Protein AF-A0A2N5EH69-F1 (afdb_monomer)

Nearest PDB structures (foldseek):
  5boz-assembly5_K  TM=3.656E-01  e=4.698E+00  Vicugna pacos

Solvent-accessible surface area (backbone atoms only — not comparable to full-atom values): 7191 Å² total; per-residue (Å²): 139,86,85,77,81,76,80,89,73,79,87,78,54,70,71,58,29,45,52,51,7,53,50,31,35,73,73,72,34,54,71,59,9,49,64,43,46,49,84,67,69,69,96,54,74,70,47,38,78,47,73,54,67,58,98,88,41,47,34,36,35,45,21,22,75,76,90,82,57,95,88,65,74,66,48,73,48,61,46,81,57,97,83,33,30,45,35,50,31,42,32,34,68,91,80,70,44,75,31,43,31,67,69,69,90,54,60,100,60,75,63,68,75,78,78,116

Radius of gyration: 19.19 Å; Cα contacts (8 Å, |Δi|>4): 141; chains: 1; bounding box: 51×28×39 Å

Foldseek 3Di:
DDDDDPDPDDDDDLVRLQVQLVVCVVVVNNVVSCVSNDPPPPPDDQWDWDWDDDPNFTEIETWGDDPDDPPQDKDFDFDDDDRGTYTAWIARVVVRDIIGHPPPVADPCNCVPVPD

Sequence (116 aa):
MDFYRTNPLPNAGDAQRLAGGAAATAAGSPALGALLASEDKPLVSTADYIQGQIKGMPFRGWVGMTDLKAGDEVEMVAEWQTDHYEVYAIAYPAERIISVCPRCEMGRYAYGWLRV

pLDDT: mean 77.45, std 18.4, range [24.89, 97.06]

Structure (mmCIF, N/CA/C/O backbone):
data_AF-A0A2N5EH69-F1
#
_entry.id   AF-A0A2N5EH69-F1
#
loop_
_atom_site.group_PDB
_atom_site.id
_atom_site.type_symbol
_atom_site.label_atom_id
_atom_site.label_alt_id
_atom_site.label_comp_id
_atom_site.label_asym_id
_atom_site.label_entity_id
_atom_site.label_seq_id
_atom_site.pdbx_PDB_ins_code
_atom_site.Cartn_x
_atom_site.Cartn_y
_atom_site.Cartn_z
_atom_site.occupancy
_atom_site.B_iso_or_equiv
_atom_site.auth_seq_id
_atom_site.auth_comp_id
_atom_site.auth_asym_id
_atom_site.auth_atom_id
_atom_site.pdbx_PDB_model_num
ATOM 1 N N . MET A 1 1 ? -8.286 17.254 -4.671 1.00 24.89 1 MET A N 1
ATOM 2 C CA . MET A 1 1 ? -6.846 17.347 -4.993 1.00 24.89 1 MET A CA 1
ATOM 3 C C . MET A 1 1 ? -6.333 15.926 -5.064 1.00 24.89 1 MET A C 1
ATOM 5 O O . MET A 1 1 ? -6.038 15.347 -4.027 1.00 24.89 1 MET A O 1
ATOM 9 N N . ASP A 1 2 ? -6.313 15.360 -6.264 1.00 27.36 2 ASP A N 1
ATOM 10 C CA . ASP A 1 2 ? -5.902 13.978 -6.490 1.00 27.36 2 ASP A CA 1
ATOM 11 C C . ASP A 1 2 ? -4.429 13.969 -6.893 1.00 27.36 2 ASP A C 1
ATOM 13 O O . ASP A 1 2 ? -4.059 14.499 -7.940 1.00 27.36 2 ASP A O 1
ATOM 17 N N . PHE A 1 3 ? -3.576 13.411 -6.037 1.00 29.95 3 PHE A N 1
ATOM 18 C CA . PHE A 1 3 ? -2.165 13.198 -6.341 1.00 29.95 3 PHE A CA 1
ATOM 19 C C . PHE A 1 3 ? -1.922 11.704 -6.527 1.00 29.95 3 PHE A C 1
ATOM 21 O O . PHE A 1 3 ? -1.390 11.040 -5.646 1.00 29.95 3 PHE A O 1
ATOM 28 N N . TYR A 1 4 ? -2.302 11.186 -7.693 1.00 40.28 4 TYR A N 1
ATOM 29 C CA . TYR A 1 4 ? -1.763 9.926 -8.194 1.00 40.28 4 TYR A CA 1
ATOM 30 C C . TYR A 1 4 ? -0.698 10.278 -9.220 1.00 40.28 4 TYR A C 1
ATOM 32 O O . TYR A 1 4 ? -0.990 10.760 -10.315 1.00 40.28 4 TYR A O 1
ATOM 40 N N . ARG A 1 5 ? 0.567 10.129 -8.834 1.00 35.47 5 ARG A N 1
ATOM 41 C CA . ARG A 1 5 ? 1.684 10.346 -9.748 1.00 35.47 5 ARG A CA 1
ATOM 42 C C . ARG A 1 5 ? 1.854 9.083 -10.589 1.00 35.47 5 ARG A C 1
ATOM 44 O O . ARG A 1 5 ? 2.610 8.201 -10.214 1.00 35.47 5 ARG A O 1
ATOM 51 N N . THR A 1 6 ? 1.183 9.008 -11.735 1.00 42.66 6 THR A N 1
ATOM 52 C CA . THR A 1 6 ? 1.550 8.042 -12.782 1.00 42.66 6 THR A CA 1
ATOM 53 C C . THR A 1 6 ?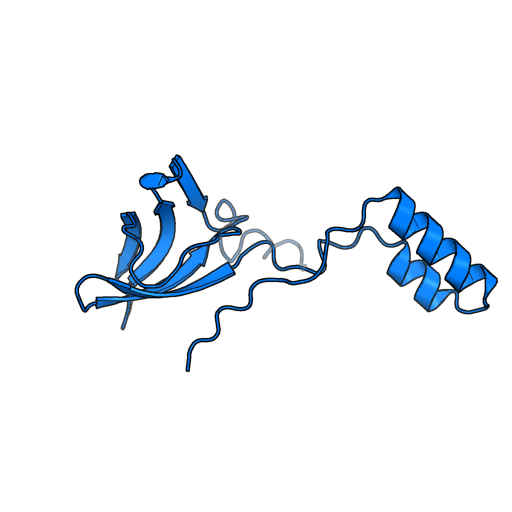 2.954 8.393 -13.267 1.00 42.66 6 THR A C 1
ATOM 55 O O . THR A 1 6 ? 3.173 9.519 -13.722 1.00 42.66 6 THR A O 1
ATOM 58 N N . ASN A 1 7 ? 3.919 7.486 -13.119 1.00 42.78 7 ASN A N 1
ATOM 59 C CA . ASN A 1 7 ? 5.305 7.739 -13.506 1.00 42.78 7 ASN A CA 1
ATOM 60 C C . ASN A 1 7 ? 5.430 7.831 -15.046 1.00 42.78 7 ASN A C 1
ATOM 62 O O . ASN A 1 7 ? 5.180 6.837 -15.723 1.00 42.78 7 ASN A O 1
ATOM 66 N N . PRO A 1 8 ? 5.828 8.981 -15.624 1.00 40.47 8 PRO A N 1
ATOM 67 C CA . PRO A 1 8 ? 5.898 9.164 -17.075 1.00 40.47 8 PRO A CA 1
ATOM 68 C C . PRO A 1 8 ? 7.252 8.759 -17.687 1.00 40.47 8 PRO A C 1
ATOM 70 O O . PRO A 1 8 ? 7.466 8.982 -18.878 1.00 40.47 8 PRO A O 1
ATOM 73 N N . LEU A 1 9 ? 8.196 8.224 -16.901 1.00 38.62 9 LEU A N 1
ATOM 74 C CA . LEU A 1 9 ? 9.547 7.922 -17.382 1.00 38.62 9 LEU A CA 1
ATOM 75 C C . LEU A 1 9 ? 9.720 6.426 -17.695 1.00 38.62 9 LEU A C 1
ATOM 77 O O . LEU A 1 9 ? 9.509 5.598 -16.807 1.00 38.62 9 LEU A O 1
ATOM 81 N N . PRO A 1 10 ? 10.139 6.063 -18.924 1.00 40.72 10 PRO A N 1
ATOM 82 C CA . PRO A 1 10 ? 10.407 4.678 -19.282 1.00 40.72 10 PRO A CA 1
ATOM 83 C C . PRO A 1 10 ? 11.637 4.150 -18.532 1.00 40.72 10 PRO A C 1
ATOM 85 O O . PRO A 1 10 ? 12.630 4.860 -18.362 1.00 40.72 10 PRO A O 1
ATOM 88 N N . ASN A 1 11 ? 11.589 2.882 -18.119 1.00 52.97 11 ASN A N 1
ATOM 89 C CA . ASN A 1 11 ? 12.760 2.168 -17.611 1.00 52.97 11 ASN A CA 1
ATOM 90 C C . ASN A 1 11 ? 13.827 2.106 -18.718 1.00 52.97 11 ASN A C 1
ATOM 92 O O . ASN A 1 11 ? 13.659 1.399 -19.710 1.00 52.97 11 ASN A O 1
ATOM 96 N N . ALA A 1 12 ? 14.919 2.855 -18.568 1.00 60.75 12 ALA A N 1
ATOM 97 C CA . ALA A 1 12 ? 16.068 2.752 -19.461 1.00 60.75 12 ALA A CA 1
ATOM 98 C C . ALA A 1 12 ? 16.829 1.450 -19.165 1.00 60.75 12 ALA A C 1
ATOM 100 O O . ALA A 1 12 ? 17.287 1.253 -18.037 1.00 60.75 12 ALA A O 1
ATOM 101 N N . GLY A 1 13 ? 16.958 0.581 -20.172 1.00 65.44 13 GLY A N 1
ATOM 102 C CA . GLY A 1 13 ? 17.720 -0.666 -20.066 1.00 65.44 13 GLY A CA 1
ATOM 103 C C . GLY A 1 13 ? 19.228 -0.434 -19.915 1.00 65.44 13 GLY A C 1
ATOM 104 O O . GLY A 1 13 ? 19.747 0.624 -20.281 1.00 65.44 13 GLY A O 1
ATOM 105 N N . ASP A 1 14 ? 19.938 -1.440 -19.407 1.00 67.81 14 ASP A N 1
ATOM 106 C CA . ASP A 1 14 ? 21.343 -1.355 -18.969 1.00 67.81 14 ASP A CA 1
ATOM 107 C C . ASP A 1 14 ? 22.296 -0.809 -20.044 1.00 67.81 14 ASP A C 1
ATOM 109 O O . ASP A 1 14 ? 23.132 0.055 -19.772 1.00 67.81 14 ASP A O 1
ATOM 113 N N . ALA A 1 15 ? 22.115 -1.227 -21.301 1.00 75.31 15 ALA A N 1
ATOM 114 C CA . ALA A 1 15 ? 22.920 -0.757 -22.431 1.00 75.31 15 ALA A CA 1
ATOM 115 C C . ALA A 1 15 ? 22.799 0.760 -22.664 1.00 75.31 15 ALA A C 1
ATOM 117 O O . ALA A 1 15 ? 23.771 1.426 -23.020 1.00 75.31 15 ALA A O 1
ATOM 118 N N . GLN A 1 16 ? 21.614 1.323 -22.429 1.00 76.38 16 GLN A N 1
ATOM 119 C CA . GLN A 1 16 ? 21.345 2.746 -22.619 1.00 76.38 16 GLN A CA 1
ATOM 120 C C . GLN A 1 16 ? 21.984 3.592 -21.509 1.00 76.38 16 GLN A C 1
ATOM 122 O O . GLN A 1 16 ? 22.441 4.706 -21.763 1.00 76.38 16 GLN A O 1
ATOM 127 N N . ARG A 1 17 ? 22.067 3.041 -20.292 1.00 72.56 17 ARG A N 1
ATOM 128 C CA . ARG A 1 17 ? 22.709 3.664 -19.123 1.00 72.56 17 ARG A CA 1
ATOM 129 C C . ARG A 1 17 ? 24.223 3.710 -19.286 1.00 72.56 17 ARG A C 1
ATOM 131 O O . ARG A 1 17 ? 24.829 4.769 -19.148 1.00 72.56 17 ARG A O 1
ATOM 138 N N . LEU A 1 18 ? 24.813 2.585 -19.688 1.00 80.44 18 LEU A N 1
ATOM 139 C CA . LEU A 1 18 ? 26.238 2.478 -20.007 1.00 80.44 18 LEU A CA 1
ATOM 140 C C . LEU A 1 18 ? 26.635 3.422 -21.147 1.00 80.44 18 LEU A C 1
ATOM 142 O O . LEU A 1 18 ? 27.625 4.145 -21.033 1.00 80.44 18 LEU A O 1
ATOM 146 N N . ALA A 1 19 ? 25.836 3.476 -22.217 1.00 83.50 19 ALA A N 1
ATOM 147 C CA . ALA A 1 19 ? 26.075 4.389 -23.332 1.00 83.50 19 ALA A CA 1
ATOM 148 C C . ALA A 1 19 ? 25.977 5.867 -22.907 1.00 83.50 19 ALA A C 1
ATOM 150 O O . ALA A 1 19 ? 26.849 6.666 -23.253 1.0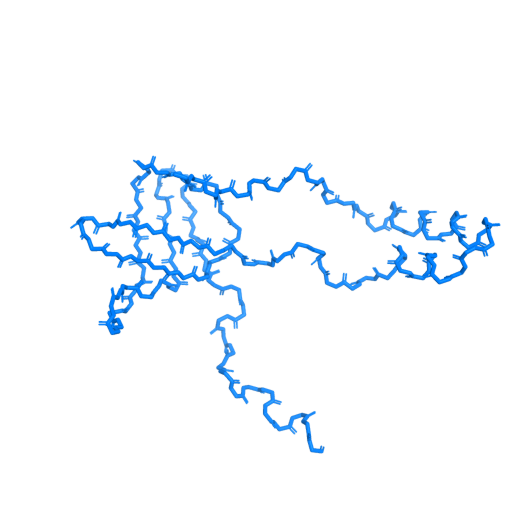0 83.50 19 ALA A O 1
ATOM 151 N 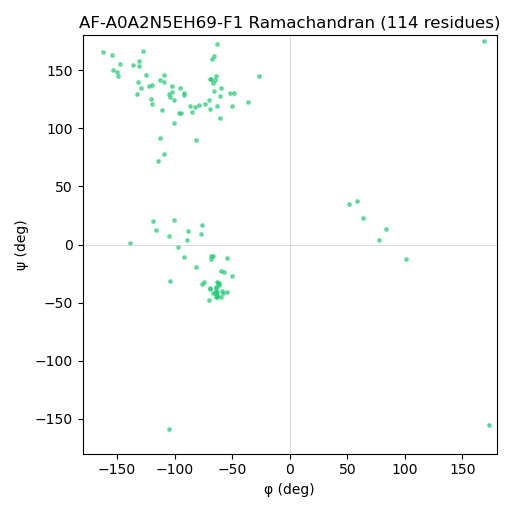N . GLY A 1 20 ? 24.959 6.231 -22.119 1.00 82.00 20 GLY A N 1
ATOM 152 C CA . GLY A 1 20 ? 24.806 7.586 -21.579 1.00 82.00 20 GLY A CA 1
ATOM 153 C C . GLY A 1 20 ? 25.942 7.983 -20.631 1.00 82.00 20 GLY A C 1
ATOM 154 O O . GLY A 1 20 ? 26.458 9.099 -20.715 1.00 82.00 20 GLY A O 1
ATOM 155 N N . GLY A 1 21 ? 26.385 7.055 -19.781 1.00 84.38 21 GLY A N 1
ATOM 156 C CA . GLY A 1 21 ? 27.516 7.253 -18.880 1.00 84.38 21 GLY A CA 1
ATOM 157 C C . GLY A 1 21 ? 28.832 7.482 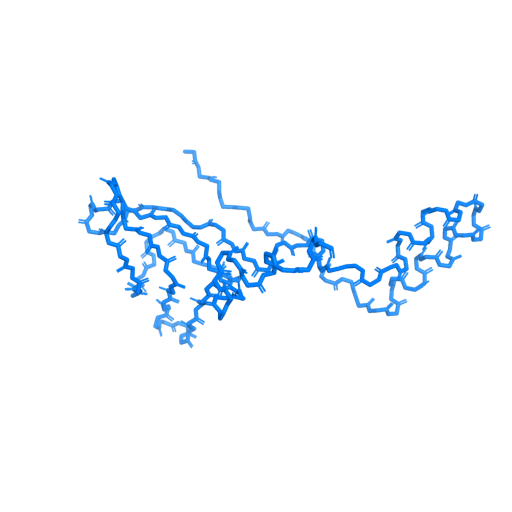-19.620 1.00 84.38 21 GLY A C 1
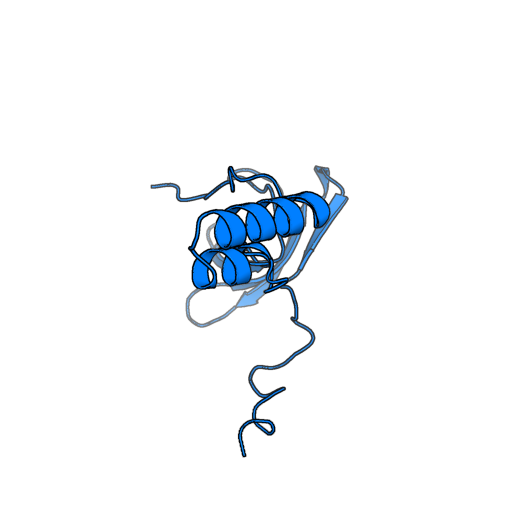ATOM 158 O O . GLY A 1 21 ? 29.549 8.434 -19.311 1.00 84.38 21 GLY A O 1
ATOM 159 N N . ALA A 1 22 ? 29.110 6.672 -20.646 1.00 84.88 22 ALA A N 1
ATOM 160 C CA . ALA A 1 22 ? 30.298 6.802 -21.491 1.00 84.88 22 ALA A CA 1
ATOM 161 C C . ALA A 1 22 ? 30.322 8.119 -22.291 1.00 84.88 22 ALA A C 1
ATOM 163 O O . ALA A 1 22 ? 31.376 8.733 -22.464 1.00 84.88 22 ALA A O 1
ATOM 164 N N . ALA A 1 23 ? 29.164 8.585 -22.763 1.00 87.94 23 ALA A N 1
ATOM 165 C CA . ALA A 1 23 ? 29.067 9.860 -23.469 1.00 87.94 23 ALA A CA 1
ATOM 166 C C . ALA A 1 23 ? 29.368 11.053 -22.543 1.00 87.94 23 ALA A C 1
ATOM 168 O O . ALA A 1 23 ? 30.094 11.969 -22.928 1.00 87.94 23 ALA A O 1
ATOM 169 N N . ALA A 1 24 ? 28.859 11.038 -21.309 1.00 86.94 24 ALA A N 1
ATOM 170 C CA . ALA A 1 24 ? 29.086 12.114 -20.345 1.00 86.94 24 ALA A CA 1
ATOM 171 C C . ALA A 1 24 ? 30.543 12.177 -19.847 1.00 86.94 24 ALA A C 1
ATOM 173 O O . ALA A 1 24 ? 31.086 13.273 -19.690 1.00 86.94 24 ALA A O 1
ATOM 174 N N . THR A 1 25 ? 31.210 11.033 -19.650 1.00 86.19 25 THR A N 1
ATOM 175 C CA . THR A 1 25 ? 32.659 10.994 -19.369 1.00 86.19 25 THR A CA 1
ATOM 176 C C . THR A 1 25 ? 33.469 11.531 -20.543 1.00 86.19 25 THR A C 1
ATOM 178 O O . THR A 1 25 ? 34.353 12.360 -20.326 1.00 86.19 25 THR A O 1
ATOM 181 N N . ALA A 1 26 ? 33.148 11.130 -21.777 1.00 88.50 26 ALA A N 1
ATOM 182 C CA . ALA A 1 26 ? 33.809 11.645 -22.978 1.00 88.50 26 ALA A CA 1
ATOM 183 C C . ALA A 1 26 ? 33.604 13.161 -23.159 1.00 88.50 26 ALA A C 1
ATOM 185 O O . ALA A 1 26 ? 34.514 13.858 -23.601 1.00 88.50 26 ALA A O 1
ATOM 186 N N . ALA A 1 27 ? 32.449 13.689 -22.745 1.00 87.19 27 ALA A N 1
ATOM 187 C CA . ALA A 1 27 ? 32.150 15.122 -22.715 1.00 87.19 27 ALA A CA 1
ATOM 188 C C . ALA A 1 27 ? 32.803 15.879 -21.534 1.00 87.19 27 ALA A C 1
ATOM 190 O O . ALA A 1 27 ? 32.484 17.043 -21.296 1.00 87.19 27 ALA A O 1
ATOM 191 N N . GLY A 1 28 ? 33.701 15.242 -20.775 1.00 88.12 28 GLY A N 1
ATOM 192 C CA . GLY A 1 28 ? 34.462 15.878 -19.695 1.00 88.12 28 GLY A CA 1
ATOM 193 C C . GLY A 1 28 ? 33.735 15.950 -18.351 1.00 88.12 28 GLY A C 1
ATOM 194 O O . GLY A 1 28 ? 34.188 16.655 -17.452 1.00 88.12 28 GLY A O 1
ATOM 195 N N . SER A 1 29 ? 32.630 15.220 -18.183 1.00 81.88 29 SER A N 1
ATOM 196 C CA . SER A 1 29 ? 31.844 15.174 -16.943 1.00 81.88 29 SER A CA 1
ATOM 197 C C . SER A 1 29 ? 31.883 13.778 -16.309 1.00 81.88 29 SER A C 1
ATOM 199 O O . SER A 1 29 ? 30.878 13.064 -16.316 1.00 81.88 29 SER A O 1
ATOM 201 N N . PRO A 1 30 ? 33.022 13.352 -15.730 1.00 81.88 30 PRO A N 1
ATOM 202 C CA . PRO A 1 30 ? 33.177 12.000 -15.198 1.00 81.88 30 PRO A CA 1
ATOM 203 C C . PRO A 1 30 ? 32.233 11.692 -14.031 1.00 81.88 30 PRO A C 1
ATOM 205 O O . PRO A 1 30 ? 31.753 10.568 -13.924 1.00 81.88 30 PRO A O 1
ATOM 208 N N . ALA A 1 31 ? 31.895 12.689 -13.207 1.00 77.81 31 ALA A N 1
ATOM 209 C CA . ALA A 1 31 ? 30.913 12.533 -12.132 1.00 77.81 31 ALA A CA 1
ATOM 210 C C . ALA A 1 31 ? 29.501 12.243 -12.672 1.00 77.81 31 ALA A C 1
ATOM 212 O O . ALA A 1 31 ? 28.806 11.368 -12.162 1.00 77.81 31 ALA A O 1
ATOM 213 N N . LEU A 1 32 ? 29.097 12.938 -13.742 1.00 77.88 32 LEU A N 1
ATOM 214 C CA . LEU A 1 32 ? 27.817 12.691 -14.402 1.00 77.88 32 LEU A CA 1
ATOM 215 C C . LEU A 1 32 ? 27.823 11.334 -15.117 1.00 77.88 32 LEU A C 1
ATOM 217 O O . LEU A 1 32 ? 26.834 10.611 -15.063 1.00 77.88 32 LEU A O 1
ATOM 221 N N . GLY A 1 33 ? 28.945 10.960 -15.735 1.00 82.94 33 GLY A N 1
ATOM 222 C CA . GLY A 1 33 ? 29.085 9.654 -16.371 1.00 82.94 33 GLY A CA 1
ATOM 223 C C . GLY A 1 33 ? 29.006 8.492 -15.384 1.00 82.94 33 GLY A C 1
ATOM 224 O O . GLY A 1 33 ? 28.325 7.511 -15.667 1.00 82.94 33 GLY A O 1
ATOM 225 N N . ALA A 1 34 ? 29.609 8.626 -14.200 1.00 79.62 34 ALA A N 1
ATOM 226 C CA . ALA A 1 34 ? 29.473 7.647 -13.126 1.00 79.62 34 ALA A CA 1
ATOM 227 C C . ALA A 1 34 ? 28.021 7.536 -12.634 1.00 79.62 34 ALA A C 1
ATOM 229 O O . ALA A 1 34 ? 27.526 6.424 -12.502 1.00 79.62 34 ALA A O 1
ATOM 230 N N . LEU A 1 35 ? 27.324 8.663 -12.445 1.00 75.62 35 LEU A N 1
ATOM 231 C CA . LEU A 1 35 ? 25.921 8.690 -12.010 1.00 75.62 35 LEU A CA 1
ATOM 232 C C . LEU A 1 35 ? 24.963 8.048 -13.030 1.00 75.62 35 LEU A C 1
ATOM 234 O O . LEU A 1 35 ? 24.000 7.380 -12.660 1.00 75.62 35 LEU A O 1
ATOM 238 N N . LEU A 1 36 ? 25.216 8.248 -14.324 1.00 77.06 36 LEU A N 1
ATOM 239 C CA . LEU A 1 36 ? 24.408 7.657 -15.393 1.00 77.06 36 LEU A CA 1
ATOM 240 C C . LEU A 1 36 ? 24.713 6.168 -15.604 1.00 77.06 36 LEU A C 1
ATOM 242 O O . LEU A 1 36 ? 23.803 5.409 -15.930 1.00 77.06 36 LEU A O 1
ATOM 246 N N . ALA A 1 37 ? 25.969 5.752 -15.407 1.00 77.62 37 ALA A N 1
ATOM 247 C CA . ALA A 1 37 ? 26.395 4.357 -15.513 1.00 77.62 37 ALA A CA 1
ATOM 248 C C . ALA A 1 37 ? 26.101 3.532 -14.251 1.00 77.62 37 ALA A C 1
ATOM 250 O O . ALA A 1 37 ? 26.098 2.306 -14.323 1.00 77.62 37 ALA A O 1
ATOM 251 N N . SER A 1 38 ? 25.876 4.172 -13.100 1.00 71.19 38 SER A N 1
ATOM 252 C CA . SER A 1 38 ? 25.617 3.464 -11.850 1.00 71.19 38 SER A CA 1
ATOM 253 C C . SER A 1 38 ? 24.293 2.693 -11.882 1.00 71.19 38 SER A C 1
ATOM 255 O O . SER A 1 38 ? 23.233 3.220 -12.234 1.00 71.19 38 SER A O 1
ATOM 257 N N . GLU A 1 39 ? 24.376 1.436 -11.446 1.00 60.78 39 GLU A N 1
ATOM 258 C CA . GLU A 1 39 ? 23.267 0.500 -11.220 1.00 60.78 39 GLU A CA 1
ATOM 259 C C . GLU A 1 39 ? 22.496 0.800 -9.929 1.00 60.78 39 GLU A C 1
ATOM 261 O O . GLU A 1 39 ? 21.793 -0.066 -9.402 1.00 60.78 39 GLU A O 1
ATOM 266 N N . ASP A 1 40 ? 22.654 2.005 -9.371 1.00 53.75 40 ASP A N 1
ATOM 267 C CA . ASP A 1 40 ? 21.968 2.328 -8.136 1.00 53.75 40 ASP A CA 1
ATOM 268 C C . ASP A 1 40 ? 20.466 2.197 -8.370 1.00 53.75 40 ASP A C 1
ATOM 270 O O . ASP A 1 40 ? 19.956 2.584 -9.433 1.00 53.75 40 ASP A O 1
ATOM 274 N N . LYS A 1 41 ? 19.835 1.539 -7.389 1.00 48.97 41 LYS A N 1
ATOM 275 C CA . LYS A 1 41 ? 18.436 1.101 -7.336 1.00 48.97 41 LYS A CA 1
ATOM 276 C C . LYS A 1 41 ? 17.529 1.975 -8.180 1.00 48.97 41 LYS A C 1
ATOM 278 O O . LYS A 1 41 ? 17.736 3.189 -8.169 1.00 48.97 41 LYS A O 1
ATOM 283 N N . PRO A 1 42 ? 16.488 1.394 -8.814 1.00 46.06 42 PRO A N 1
ATOM 284 C CA . PRO A 1 42 ? 15.559 2.154 -9.632 1.00 46.06 42 PRO A CA 1
ATOM 285 C C . PRO A 1 42 ? 15.329 3.536 -9.014 1.00 46.06 42 PRO A C 1
ATOM 287 O O . PRO A 1 42 ? 14.948 3.638 -7.850 1.00 46.06 42 PRO A O 1
ATOM 290 N N . LEU A 1 43 ? 15.610 4.602 -9.776 1.00 46.88 43 LEU A N 1
ATOM 291 C CA . LEU A 1 43 ? 15.313 5.987 -9.371 1.00 46.88 43 LEU A CA 1
ATOM 292 C C . LEU A 1 43 ? 13.826 6.160 -8.988 1.00 46.88 43 LEU A C 1
ATOM 294 O O . LEU A 1 43 ? 13.425 7.184 -8.440 1.00 46.88 43 LEU A O 1
A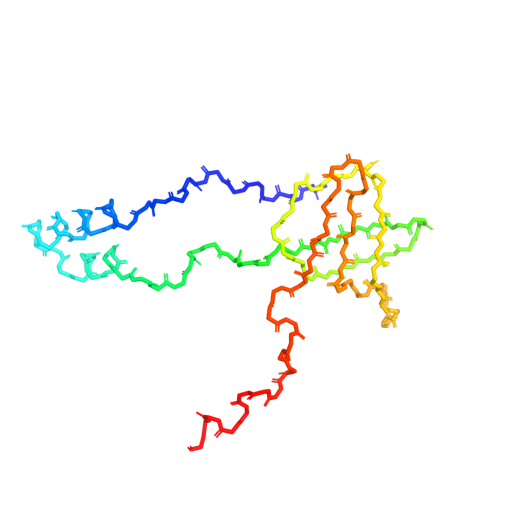TOM 298 N N . VAL A 1 44 ? 13.021 5.145 -9.304 1.00 52.19 44 VAL A N 1
ATOM 299 C CA . VAL A 1 44 ? 11.630 4.938 -8.949 1.00 52.19 44 VAL A CA 1
ATOM 300 C C . VAL A 1 44 ? 11.525 4.125 -7.655 1.00 52.19 44 VAL A C 1
ATOM 302 O O . VAL A 1 44 ? 12.136 3.069 -7.495 1.00 52.19 44 VAL A O 1
ATOM 305 N N . SER A 1 45 ? 10.722 4.624 -6.715 1.00 58.12 45 SER A N 1
ATOM 306 C CA . SER A 1 45 ? 10.338 3.851 -5.536 1.00 58.12 45 SER A CA 1
ATOM 307 C C . SER A 1 45 ? 9.781 2.501 -5.990 1.00 58.12 45 SER A C 1
ATOM 309 O O . SER A 1 45 ? 8.914 2.455 -6.855 1.00 58.12 45 SER A O 1
ATOM 311 N N . THR A 1 46 ? 10.252 1.393 -5.413 1.00 70.50 46 THR A N 1
ATOM 312 C CA . THR A 1 46 ? 9.656 0.072 -5.681 1.00 70.50 46 THR A CA 1
ATOM 313 C C . THR A 1 46 ? 8.250 -0.050 -5.094 1.00 70.50 46 THR A C 1
ATOM 315 O O . THR A 1 46 ? 7.578 -1.047 -5.343 1.00 70.50 46 THR A O 1
ATOM 318 N N . ALA A 1 47 ? 7.851 0.923 -4.270 1.00 81.38 47 ALA A N 1
ATOM 319 C CA . ALA A 1 47 ? 6.575 0.978 -3.589 1.00 81.38 47 ALA A CA 1
ATOM 320 C C . ALA A 1 47 ? 5.809 2.259 -3.940 1.00 81.38 47 ALA A C 1
ATOM 322 O O . ALA A 1 47 ? 6.377 3.355 -3.890 1.00 81.38 47 ALA A O 1
ATOM 323 N N . ASP A 1 48 ? 4.517 2.116 -4.185 1.00 85.12 48 ASP A N 1
ATOM 324 C CA . ASP A 1 48 ? 3.569 3.209 -4.302 1.00 85.12 48 ASP A CA 1
ATOM 325 C C . ASP A 1 48 ? 2.874 3.429 -2.960 1.00 85.12 48 ASP A C 1
ATOM 327 O O . ASP A 1 48 ? 2.448 2.489 -2.282 1.00 85.12 48 ASP A O 1
ATOM 331 N N . TYR A 1 49 ? 2.773 4.697 -2.565 1.00 87.81 49 TYR A N 1
ATOM 332 C CA . TYR A 1 49 ? 1.988 5.084 -1.403 1.00 87.81 49 TYR A CA 1
ATOM 333 C C . TYR A 1 49 ? 0.539 5.299 -1.824 1.00 87.81 49 TYR A C 1
ATOM 335 O O . TYR A 1 49 ? 0.247 6.175 -2.642 1.00 87.81 49 TYR A O 1
ATOM 343 N N . ILE A 1 50 ? -0.361 4.516 -1.245 1.00 89.69 50 ILE A N 1
ATOM 344 C CA . ILE A 1 50 ? -1.796 4.582 -1.507 1.00 89.69 50 ILE A CA 1
ATOM 345 C C . ILE A 1 50 ? -2.515 5.155 -0.294 1.00 89.69 50 ILE A C 1
ATOM 347 O O . ILE A 1 50 ? -2.127 4.920 0.850 1.00 89.69 50 ILE A O 1
ATOM 351 N N . GLN A 1 51 ? -3.582 5.905 -0.541 1.00 92.75 51 GLN A N 1
ATOM 352 C CA . GLN A 1 51 ? -4.4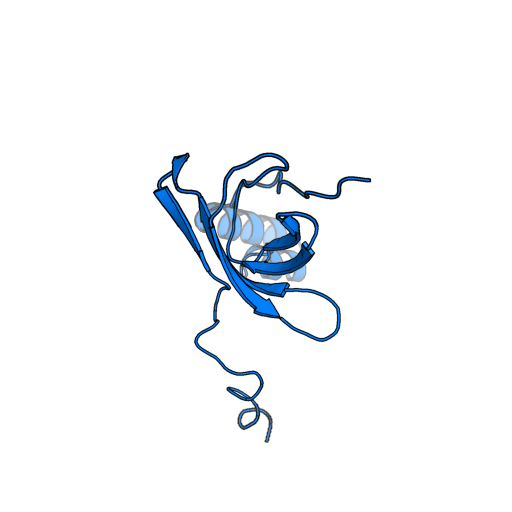72 6.400 0.500 1.00 92.75 51 GLN A CA 1
ATOM 353 C C . GLN A 1 51 ? -5.868 6.623 -0.065 1.00 92.75 51 GLN A C 1
ATOM 355 O O . GLN A 1 51 ? -6.028 6.970 -1.235 1.00 92.75 51 GLN A O 1
ATOM 360 N N . GL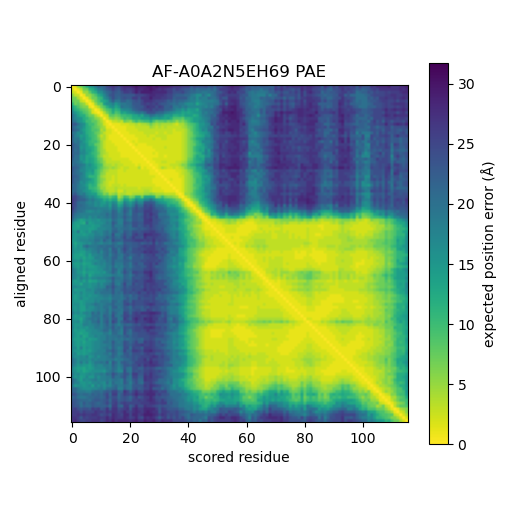Y A 1 52 ? -6.883 6.473 0.773 1.00 91.94 52 GLY A N 1
ATOM 361 C CA . GLY A 1 52 ? -8.256 6.673 0.346 1.00 91.94 52 GLY A CA 1
ATOM 362 C C . GLY A 1 52 ? -9.254 6.296 1.420 1.00 91.94 52 GLY A C 1
ATOM 363 O O . GLY A 1 52 ? -8.956 6.311 2.615 1.00 91.94 52 GLY A O 1
ATOM 364 N N . GLN A 1 53 ? -10.461 5.966 0.976 1.00 92.44 53 GLN A N 1
ATOM 365 C CA . GLN A 1 53 ? -11.511 5.446 1.835 1.00 92.44 53 GLN A CA 1
ATOM 366 C C . GLN A 1 53 ? -12.085 4.179 1.221 1.00 92.44 53 GLN A C 1
ATOM 368 O O . GLN A 1 53 ? -12.395 4.149 0.032 1.00 92.44 53 GLN A O 1
ATOM 373 N N . ILE A 1 54 ? -12.274 3.156 2.046 1.00 87.25 54 ILE A N 1
ATOM 374 C CA . ILE A 1 54 ? -13.021 1.957 1.681 1.00 87.25 54 ILE A CA 1
ATOM 375 C C . ILE A 1 54 ? -14.196 1.819 2.637 1.00 87.25 54 ILE A C 1
ATOM 377 O O . ILE A 1 54 ? -14.026 1.853 3.853 1.00 87.25 54 ILE A O 1
ATOM 381 N N . LYS A 1 55 ? -15.415 1.720 2.097 1.00 89.12 55 LYS A N 1
ATOM 382 C CA . LYS A 1 55 ? -16.650 1.635 2.903 1.00 89.12 55 LYS A CA 1
ATOM 383 C C . LYS A 1 55 ? -16.764 2.756 3.961 1.00 89.12 55 LYS A C 1
ATOM 385 O O . LYS A 1 55 ? -17.260 2.527 5.058 1.00 89.12 55 LYS A O 1
ATOM 390 N N . GLY A 1 56 ? -16.276 3.959 3.642 1.00 91.44 56 GLY A N 1
ATOM 391 C CA . GLY A 1 56 ? -16.270 5.119 4.547 1.00 91.44 56 GLY A CA 1
ATOM 392 C C . GLY A 1 56 ? -15.185 5.106 5.633 1.00 91.44 56 GLY A C 1
ATOM 393 O O . GLY A 1 56 ? -15.154 6.008 6.463 1.00 91.44 56 GLY A O 1
ATOM 394 N N . MET A 1 57 ? -14.294 4.112 5.640 1.00 94.44 57 MET A N 1
ATOM 395 C CA . MET A 1 57 ? -13.175 4.020 6.580 1.00 94.44 57 MET A CA 1
ATOM 396 C C . MET A 1 57 ? -11.875 4.440 5.882 1.00 94.44 57 MET A C 1
ATOM 398 O O . MET A 1 57 ? -11.607 3.960 4.775 1.00 94.44 57 MET A O 1
ATOM 402 N N . PRO A 1 58 ? -11.064 5.328 6.485 1.00 96.19 58 PRO A N 1
ATOM 403 C CA . PRO A 1 58 ? -9.810 5.766 5.889 1.00 96.19 58 PRO A CA 1
ATOM 404 C C . PRO A 1 58 ? -8.780 4.634 5.881 1.00 96.19 58 PRO A C 1
ATOM 406 O O . PRO A 1 58 ? -8.668 3.865 6.838 1.00 96.19 58 PRO A O 1
ATOM 409 N N . PHE A 1 59 ? -7.995 4.566 4.812 1.00 95.44 59 PHE A N 1
ATOM 410 C CA . PHE A 1 59 ? -6.850 3.669 4.710 1.00 95.44 59 PHE A CA 1
ATOM 411 C C . PHE A 1 59 ? -5.645 4.395 4.115 1.00 95.44 59 PHE A C 1
ATOM 413 O O . PHE A 1 59 ? -5.801 5.360 3.358 1.00 95.44 59 PHE A O 1
ATOM 420 N N . ARG A 1 60 ? -4.446 3.909 4.432 1.00 94.81 60 ARG A N 1
ATOM 421 C CA . ARG A 1 60 ? -3.197 4.279 3.756 1.00 94.81 60 ARG A CA 1
ATOM 422 C C . ARG A 1 60 ? -2.169 3.161 3.880 1.00 94.81 60 ARG A C 1
ATOM 424 O O . ARG A 1 60 ? -2.324 2.278 4.715 1.00 94.81 60 ARG A O 1
ATOM 431 N N . GLY A 1 61 ? -1.137 3.184 3.054 1.00 91.44 61 GLY A N 1
ATOM 432 C CA . GLY A 1 61 ? -0.055 2.213 3.154 1.00 91.44 61 GLY A CA 1
ATOM 433 C C . GLY A 1 61 ? 0.871 2.247 1.954 1.00 91.44 61 GLY A C 1
ATOM 434 O O . GLY A 1 61 ? 0.638 2.967 0.982 1.00 91.44 61 GLY A O 1
ATOM 435 N N . TRP A 1 62 ? 1.928 1.449 2.033 1.00 90.44 62 TRP A N 1
ATOM 436 C CA . TRP A 1 62 ? 2.862 1.230 0.935 1.00 90.44 62 TRP A CA 1
ATOM 437 C C . TRP A 1 62 ? 2.585 -0.129 0.306 1.00 90.44 62 TRP A C 1
ATOM 439 O O . TRP A 1 62 ? 2.581 -1.143 0.998 1.00 90.44 62 TRP A O 1
ATOM 449 N N . VAL A 1 63 ? 2.393 -0.163 -1.005 1.00 90.94 63 VAL A N 1
ATOM 450 C CA . VAL A 1 63 ? 2.232 -1.396 -1.789 1.00 90.94 63 VAL A CA 1
ATOM 451 C C . VAL A 1 63 ? 3.211 -1.379 -2.955 1.00 90.94 63 VAL A C 1
ATOM 453 O O . VAL A 1 63 ? 3.827 -0.355 -3.223 1.00 90.94 63 VAL A O 1
ATOM 456 N N . GLY A 1 64 ? 3.422 -2.501 -3.634 1.00 87.62 64 GLY A N 1
ATOM 457 C CA . GLY A 1 64 ? 4.182 -2.509 -4.885 1.00 87.62 64 GLY A CA 1
ATOM 458 C C . GLY A 1 64 ? 3.488 -1.681 -5.973 1.00 87.62 64 GLY A C 1
ATOM 459 O O . GLY A 1 64 ? 2.347 -1.246 -5.797 1.00 87.62 64 GLY A O 1
ATOM 460 N N . MET A 1 65 ? 4.167 -1.501 -7.108 1.00 81.38 65 MET A N 1
ATOM 461 C CA . MET A 1 65 ? 3.629 -0.744 -8.246 1.00 81.38 65 MET A CA 1
ATOM 462 C C . MET A 1 65 ? 2.205 -1.184 -8.608 1.00 81.38 65 MET A C 1
ATOM 464 O O . MET A 1 65 ? 1.936 -2.384 -8.735 1.00 81.38 65 MET A O 1
ATOM 468 N N . THR A 1 66 ? 1.294 -0.222 -8.752 1.00 78.19 66 THR A N 1
ATOM 469 C CA . THR A 1 66 ? -0.122 -0.498 -9.018 1.00 78.19 66 THR A CA 1
ATOM 470 C C . THR A 1 66 ? -0.787 0.597 -9.855 1.00 78.19 66 THR A C 1
ATOM 472 O O . THR A 1 66 ? -0.496 1.776 -9.690 1.00 78.19 66 THR A O 1
ATOM 475 N N . ASP A 1 67 ? -1.717 0.209 -10.733 1.00 80.12 67 ASP A N 1
ATOM 476 C CA . ASP A 1 67 ? -2.473 1.121 -11.612 1.00 80.12 67 ASP A CA 1
ATOM 477 C C . ASP A 1 67 ? -3.897 1.419 -11.096 1.00 80.12 67 ASP A C 1
ATOM 479 O O . ASP A 1 67 ? -4.781 1.812 -11.863 1.00 80.12 67 ASP A O 1
ATOM 483 N N . LEU A 1 68 ? -4.127 1.216 -9.795 1.00 84.44 68 LEU A N 1
ATOM 484 C CA . LEU A 1 68 ? -5.428 1.389 -9.146 1.00 84.44 68 LEU A CA 1
ATOM 485 C C . LEU A 1 68 ? -5.937 2.832 -9.185 1.00 84.44 68 LEU A C 1
ATOM 487 O O . LEU A 1 68 ? -5.184 3.800 -9.046 1.00 84.44 68 LEU A O 1
ATOM 491 N N . LYS A 1 69 ? -7.255 2.970 -9.309 1.00 87.00 69 LYS A N 1
ATOM 492 C CA . LYS A 1 69 ? -7.980 4.238 -9.406 1.00 87.00 69 LYS A CA 1
ATOM 493 C C . LYS A 1 69 ? -9.152 4.276 -8.433 1.00 87.00 69 LYS A C 1
ATOM 495 O O . LYS A 1 69 ? -9.681 3.261 -7.987 1.00 87.00 69 LYS A O 1
ATOM 500 N N . ALA A 1 70 ? -9.588 5.491 -8.107 1.00 87.00 70 ALA A N 1
ATOM 501 C CA . ALA A 1 70 ? -10.798 5.677 -7.319 1.00 87.00 70 ALA A CA 1
ATOM 502 C C . ALA A 1 70 ? -12.011 5.090 -8.059 1.00 87.00 70 ALA A C 1
ATOM 504 O O . ALA A 1 70 ? -12.264 5.437 -9.211 1.00 87.00 70 ALA A O 1
ATOM 505 N N . GLY A 1 71 ? -12.764 4.236 -7.367 1.00 89.44 71 GLY A N 1
ATOM 506 C CA . GLY A 1 71 ? -13.893 3.502 -7.938 1.00 89.44 71 GLY A CA 1
ATOM 507 C C . GLY A 1 71 ? -13.573 2.053 -8.302 1.00 89.44 71 GLY A C 1
ATOM 508 O O . GLY A 1 71 ? -14.515 1.293 -8.511 1.00 89.44 71 GLY A O 1
ATOM 509 N N . ASP A 1 72 ? -12.298 1.654 -8.314 1.00 90.44 72 ASP A N 1
ATOM 510 C CA . ASP A 1 72 ? -11.929 0.254 -8.516 1.00 90.44 72 ASP A CA 1
ATOM 511 C C . ASP A 1 72 ? -12.399 -0.608 -7.338 1.00 90.44 72 ASP A C 1
ATOM 513 O O . ASP A 1 72 ? -12.300 -0.228 -6.165 1.00 90.44 72 ASP A O 1
ATOM 517 N N . GLU A 1 73 ? -12.904 -1.797 -7.661 1.00 92.50 73 GLU A N 1
ATOM 518 C CA . GLU A 1 73 ? -13.271 -2.797 -6.668 1.00 92.50 73 GLU A CA 1
ATOM 519 C C . GLU A 1 73 ? -12.032 -3.608 -6.280 1.00 92.50 73 GLU A C 1
ATOM 521 O O . GLU A 1 73 ? -11.447 -4.324 -7.096 1.00 92.50 73 GLU A O 1
ATOM 526 N N . VAL A 1 74 ? -11.620 -3.464 -5.022 1.00 93.31 74 VAL A N 1
ATOM 527 C CA . VAL A 1 74 ? -10.383 -4.036 -4.489 1.00 93.31 74 VAL A CA 1
ATOM 528 C C . VAL A 1 74 ? -10.629 -4.768 -3.182 1.00 93.31 74 VAL A C 1
ATOM 530 O O . VAL A 1 74 ? -11.523 -4.427 -2.402 1.00 93.31 74 VAL A O 1
ATOM 533 N N . GLU A 1 75 ? -9.767 -5.736 -2.908 1.00 94.69 75 GLU A N 1
ATOM 534 C CA . GLU A 1 75 ? -9.688 -6.418 -1.620 1.00 94.69 75 GLU A CA 1
ATOM 535 C C . GLU A 1 75 ? -8.357 -6.064 -0.956 1.00 94.69 75 GLU A C 1
ATOM 537 O O . GLU A 1 75 ? -7.336 -5.943 -1.630 1.00 94.69 75 GLU A O 1
ATOM 542 N N . MET A 1 76 ? -8.342 -5.869 0.362 1.00 94.00 76 MET A N 1
ATOM 543 C CA . MET A 1 76 ? -7.145 -5.412 1.075 1.00 94.00 76 MET A CA 1
ATOM 544 C C . MET A 1 76 ? -6.859 -6.260 2.308 1.00 94.00 76 MET A C 1
ATOM 546 O O . MET A 1 76 ? -7.767 -6.589 3.072 1.00 94.00 76 MET A O 1
ATOM 550 N N . VAL A 1 77 ? -5.574 -6.542 2.531 1.00 95.25 77 VAL A N 1
ATOM 551 C CA . VAL A 1 77 ? -5.049 -7.008 3.817 1.00 95.25 77 VAL A CA 1
ATOM 552 C C . VAL A 1 77 ? -4.556 -5.781 4.570 1.00 95.25 77 VAL A C 1
ATOM 554 O O . VAL A 1 77 ? -3.593 -5.136 4.148 1.00 95.25 77 VAL A O 1
ATOM 557 N N . ALA A 1 78 ? -5.231 -5.449 5.665 1.00 95.00 78 ALA A N 1
ATOM 558 C CA . ALA A 1 78 ? -4.949 -4.250 6.436 1.00 95.00 78 ALA A CA 1
ATOM 559 C C . ALA A 1 78 ? -5.225 -4.451 7.929 1.00 95.00 78 ALA A C 1
ATOM 561 O O . ALA A 1 78 ? -6.054 -5.280 8.310 1.00 95.00 78 ALA A O 1
ATOM 562 N N . GLU A 1 79 ? -4.561 -3.659 8.765 1.00 95.25 79 GLU A N 1
ATOM 563 C CA . GLU A 1 79 ? -4.759 -3.629 10.218 1.00 95.25 79 GLU A CA 1
ATOM 564 C C . GLU A 1 79 ? -5.211 -2.236 10.662 1.00 95.25 79 GLU A C 1
ATOM 566 O O . GLU A 1 79 ? -4.702 -1.225 10.178 1.00 95.25 79 GLU A O 1
ATOM 571 N N . TRP A 1 80 ? -6.187 -2.170 11.573 1.00 95.75 80 TRP A N 1
ATOM 572 C CA . TRP A 1 80 ? -6.617 -0.895 12.145 1.00 95.75 80 TRP A CA 1
ATOM 573 C C . TRP A 1 80 ? -5.529 -0.336 13.065 1.00 95.75 80 TRP A C 1
ATOM 575 O O . TRP A 1 80 ? -5.122 -0.991 14.022 1.00 95.75 80 TRP A O 1
ATOM 585 N N . GLN A 1 81 ? -5.095 0.887 12.784 1.00 94.06 81 GLN A N 1
ATOM 586 C CA . GLN A 1 81 ? -4.170 1.658 13.609 1.00 94.06 81 GLN A CA 1
ATOM 587 C C . GLN A 1 81 ? -4.930 2.758 14.364 1.00 94.06 81 GLN A C 1
ATOM 589 O O . GLN A 1 81 ? -6.134 2.671 14.571 1.00 94.06 81 GLN A O 1
ATOM 594 N N . THR A 1 82 ? -4.253 3.814 14.813 1.00 93.44 82 THR A N 1
ATOM 595 C CA . THR A 1 82 ? -4.883 4.881 15.607 1.00 93.44 82 THR A CA 1
ATOM 596 C C . THR A 1 82 ? -6.066 5.558 14.898 1.00 93.44 82 THR A C 1
ATOM 598 O O . THR A 1 82 ? -7.075 5.845 15.539 1.00 93.44 82 THR A O 1
ATOM 601 N N . ASP A 1 83 ? -5.946 5.833 13.598 1.00 94.19 83 ASP A N 1
ATOM 602 C CA . ASP A 1 83 ? -6.880 6.681 12.840 1.00 94.19 83 ASP A CA 1
ATOM 603 C C . ASP A 1 83 ? -7.220 6.162 11.430 1.00 94.19 83 ASP A C 1
ATOM 605 O O . ASP A 1 83 ? -7.954 6.821 10.696 1.00 94.19 83 ASP A O 1
ATOM 609 N N . HIS A 1 84 ? -6.686 5.009 11.025 1.00 96.06 84 HIS A N 1
ATOM 610 C CA . HIS A 1 84 ? -6.851 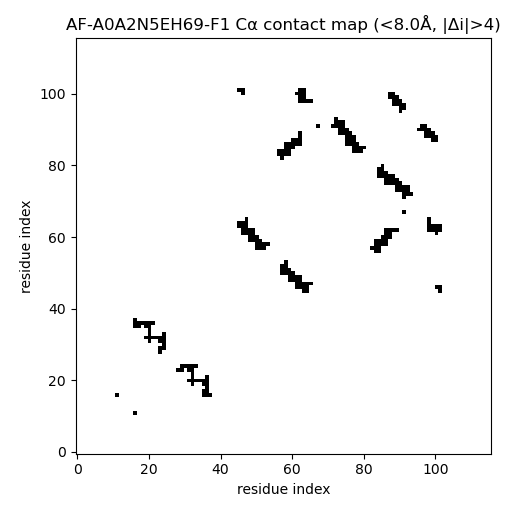4.450 9.680 1.00 96.06 84 HIS A CA 1
ATOM 611 C C . HIS A 1 84 ? -6.504 2.960 9.648 1.00 96.06 84 HIS A C 1
ATOM 613 O O . HIS A 1 84 ? -5.837 2.443 10.544 1.00 96.06 84 HIS A O 1
ATOM 619 N N . TYR A 1 85 ? -6.901 2.287 8.572 1.00 97.06 85 TYR A N 1
ATOM 620 C CA . TYR A 1 85 ? -6.355 0.985 8.202 1.00 97.06 85 TYR A CA 1
ATOM 621 C C . TYR A 1 85 ? -4.991 1.141 7.521 1.00 97.06 85 TYR A C 1
ATOM 623 O O . TYR A 1 85 ? -4.903 1.783 6.472 1.00 97.06 85 TYR A O 1
ATOM 631 N N . GLU A 1 86 ? -3.946 0.546 8.094 1.00 95.38 86 GLU A N 1
ATOM 632 C CA . GLU A 1 86 ? -2.634 0.420 7.451 1.00 95.38 86 GLU A CA 1
ATOM 633 C C . GLU A 1 86 ? -2.662 -0.782 6.501 1.00 95.38 86 GLU A C 1
ATOM 635 O O . GLU A 1 86 ? -2.909 -1.912 6.927 1.00 95.38 86 GLU A O 1
ATOM 640 N N . VAL A 1 87 ? -2.451 -0.535 5.210 1.00 94.94 87 VAL A N 1
ATOM 641 C CA . VAL A 1 87 ? -2.557 -1.546 4.149 1.00 94.94 87 VAL A CA 1
ATOM 642 C C . VAL A 1 87 ? -1.204 -2.203 3.891 1.00 94.94 87 VAL A C 1
ATOM 644 O O . VAL A 1 87 ? -0.217 -1.520 3.624 1.00 94.94 87 VAL A O 1
ATOM 647 N N . TYR A 1 88 ? -1.182 -3.538 3.900 1.00 91.62 88 TYR A N 1
ATOM 648 C CA . TYR A 1 88 ? 0.010 -4.350 3.617 1.00 91.62 88 TYR A CA 1
ATOM 649 C C . TYR A 1 88 ? -0.015 -4.986 2.224 1.00 91.62 88 TYR A C 1
ATOM 651 O O . TYR A 1 88 ? 1.035 -5.186 1.605 1.00 91.62 88 TYR A O 1
ATOM 659 N N . ALA A 1 89 ? -1.212 -5.309 1.732 1.00 93.75 89 ALA A N 1
ATOM 660 C CA . ALA A 1 89 ? -1.429 -5.855 0.401 1.00 93.75 89 ALA A CA 1
ATOM 661 C C . ALA A 1 89 ? -2.800 -5.446 -0.142 1.00 93.75 89 ALA A C 1
ATOM 663 O O . ALA A 1 89 ? -3.766 -5.315 0.615 1.00 93.75 89 ALA A O 1
ATOM 664 N N . ILE A 1 90 ? -2.881 -5.299 -1.461 1.00 93.88 90 ILE A N 1
ATOM 665 C CA . ILE A 1 90 ? -4.105 -4.990 -2.194 1.00 93.88 90 ILE A CA 1
ATOM 666 C C . ILE A 1 90 ? -4.238 -5.930 -3.390 1.00 93.88 90 ILE A C 1
ATOM 668 O O . ILE A 1 90 ? -3.302 -6.107 -4.171 1.00 93.88 90 ILE A O 1
ATOM 672 N N . ALA A 1 91 ? -5.398 -6.557 -3.522 1.00 94.50 91 ALA A N 1
ATOM 673 C CA . ALA A 1 91 ? -5.763 -7.361 -4.671 1.00 94.50 91 ALA A CA 1
ATOM 674 C C . ALA A 1 91 ? -6.714 -6.565 -5.560 1.00 94.50 91 ALA A C 1
ATOM 676 O O . ALA A 1 91 ? -7.660 -5.940 -5.073 1.00 94.50 91 ALA A O 1
ATOM 677 N N . TYR A 1 92 ? -6.471 -6.631 -6.867 1.00 93.56 92 TYR A N 1
ATOM 678 C CA . TYR A 1 92 ? -7.373 -6.141 -7.894 1.00 93.56 92 TYR A CA 1
ATOM 679 C C . TYR A 1 92 ? -7.908 -7.334 -8.700 1.00 93.56 92 TYR A C 1
ATOM 681 O O . TYR A 1 92 ? -7.261 -7.773 -9.659 1.00 93.56 92 TYR A O 1
ATOM 689 N N . PRO A 1 93 ? -9.060 -7.914 -8.303 1.00 92.56 93 PRO A N 1
ATOM 690 C CA . PRO A 1 93 ? -9.548 -9.164 -8.883 1.00 92.56 93 PRO A CA 1
ATOM 691 C C . PRO A 1 93 ? -9.837 -9.080 -10.384 1.00 92.56 93 PRO A C 1
ATOM 693 O O . PRO A 1 93 ? -9.611 -10.060 -11.094 1.00 92.56 93 PRO A O 1
ATOM 696 N N . ALA A 1 94 ? -10.284 -7.916 -10.872 1.00 90.75 94 ALA A N 1
ATOM 697 C CA . ALA A 1 94 ? -10.599 -7.703 -12.285 1.00 90.75 94 ALA A CA 1
ATOM 698 C C . ALA A 1 94 ? -9.384 -7.957 -13.196 1.00 90.75 94 ALA A C 1
ATOM 700 O O . ALA A 1 94 ? -9.518 -8.612 -14.227 1.00 90.75 94 ALA A O 1
ATOM 701 N N . GLU A 1 95 ? -8.197 -7.526 -12.764 1.00 89.44 95 GLU A N 1
ATOM 702 C CA . GLU A 1 95 ? -6.931 -7.715 -13.488 1.00 89.44 95 GLU A CA 1
ATOM 703 C C . GLU A 1 95 ? -6.125 -8.924 -12.982 1.00 89.44 95 GLU A C 1
ATOM 705 O O . GLU A 1 95 ? -5.083 -9.262 -13.538 1.00 89.44 95 GLU A O 1
ATOM 710 N N . ARG A 1 96 ? -6.610 -9.621 -11.942 1.00 90.56 96 ARG A N 1
ATOM 711 C CA . ARG A 1 96 ? -5.948 -10.777 -11.301 1.00 90.56 96 ARG A CA 1
ATOM 712 C C . ARG A 1 96 ? -4.556 -10.447 -10.758 1.00 90.56 96 ARG A C 1
ATOM 714 O O . ARG A 1 96 ? -3.642 -11.271 -10.818 1.00 90.56 96 ARG A O 1
ATOM 721 N N . ILE A 1 97 ? -4.406 -9.246 -10.208 1.00 89.50 97 ILE A N 1
ATOM 722 C CA . ILE A 1 97 ? -3.144 -8.755 -9.649 1.00 89.50 97 ILE A CA 1
ATOM 723 C C . ILE A 1 97 ? -3.255 -8.684 -8.129 1.00 89.50 97 ILE A C 1
ATOM 725 O O . ILE A 1 97 ? -4.269 -8.244 -7.590 1.00 89.50 97 ILE A O 1
ATOM 729 N N . ILE A 1 98 ? -2.185 -9.078 -7.439 1.00 92.69 98 ILE A N 1
ATOM 730 C CA . ILE A 1 98 ? -1.983 -8.801 -6.016 1.00 92.69 98 ILE A CA 1
ATOM 731 C C . ILE A 1 98 ? -0.704 -7.978 -5.893 1.00 92.69 98 ILE A C 1
ATOM 733 O O . ILE A 1 98 ? 0.365 -8.433 -6.300 1.00 92.69 98 ILE A O 1
ATOM 737 N N . SER A 1 99 ? -0.817 -6.776 -5.335 1.00 91.50 99 SER A N 1
ATOM 738 C CA . SER A 1 99 ? 0.316 -5.912 -5.015 1.00 91.50 99 SER A CA 1
ATOM 739 C C . SER A 1 99 ? 0.581 -5.931 -3.512 1.00 91.50 99 SER A C 1
ATOM 741 O O . SER A 1 99 ? -0.328 -5.745 -2.702 1.00 91.50 99 SER A O 1
ATOM 743 N N . VAL A 1 100 ? 1.836 -6.166 -3.136 1.00 91.62 100 VAL A N 1
ATOM 744 C CA . VAL A 1 100 ? 2.288 -6.309 -1.745 1.00 91.62 100 VAL A CA 1
ATOM 745 C C . VAL A 1 100 ? 3.411 -5.314 -1.488 1.00 91.62 100 VAL A C 1
ATOM 747 O O . VAL A 1 100 ? 4.202 -5.042 -2.394 1.00 91.62 100 VAL A O 1
ATOM 750 N N . CYS A 1 101 ? 3.493 -4.770 -0.272 1.00 88.12 101 CYS A N 1
ATOM 751 C CA . CYS A 1 101 ? 4.604 -3.913 0.139 1.00 88.12 101 CYS A CA 1
ATOM 752 C C . CYS A 1 101 ? 5.964 -4.581 -0.172 1.00 88.12 101 CYS A C 1
ATOM 754 O O . CYS A 1 101 ? 6.247 -5.663 0.342 1.00 88.12 101 CYS A O 1
ATOM 756 N N . PRO A 1 102 ? 6.834 -3.983 -1.004 1.00 82.94 102 PRO A N 1
ATOM 757 C CA . PRO A 1 102 ? 8.131 -4.566 -1.313 1.00 82.94 102 PRO A CA 1
ATOM 758 C C . PRO A 1 102 ? 9.019 -4.616 -0.074 1.00 82.94 102 PRO A C 1
ATOM 760 O O . PRO A 1 102 ? 9.104 -3.644 0.679 1.00 82.94 102 PRO A O 1
ATOM 763 N N . ARG A 1 103 ? 9.780 -5.702 0.068 1.00 75.75 103 ARG A N 1
ATOM 764 C CA . ARG A 1 103 ? 10.668 -5.939 1.215 1.00 75.75 103 ARG A CA 1
ATOM 765 C C . ARG A 1 103 ? 9.931 -6.077 2.555 1.00 75.75 103 ARG A C 1
ATOM 767 O O . ARG A 1 103 ? 10.527 -5.849 3.610 1.00 75.75 103 ARG A O 1
ATOM 774 N N . CYS A 1 104 ? 8.644 -6.437 2.533 1.00 77.38 104 CYS A N 1
ATOM 775 C CA . CYS A 1 104 ? 7.838 -6.670 3.734 1.00 77.38 104 CYS A CA 1
ATOM 776 C C . CYS A 1 104 ? 8.286 -7.892 4.551 1.00 77.38 104 CYS A C 1
ATOM 778 O O . CYS A 1 104 ? 7.839 -8.069 5.681 1.00 77.38 104 CYS A O 1
ATOM 780 N N . GLU A 1 105 ? 9.192 -8.715 4.022 1.00 72.88 105 GLU A N 1
ATOM 781 C CA . GLU A 1 105 ? 9.867 -9.786 4.754 1.00 72.88 105 GLU A CA 1
ATOM 782 C C . GLU A 1 105 ? 10.846 -9.270 5.825 1.00 72.88 105 GLU A C 1
ATOM 784 O O . GLU A 1 105 ? 11.275 -10.037 6.687 1.00 72.88 105 GLU A O 1
ATOM 789 N N . MET A 1 106 ? 11.178 -7.972 5.812 1.00 71.75 106 MET A N 1
ATOM 790 C CA . MET A 1 106 ? 12.149 -7.366 6.723 1.00 71.75 106 MET A CA 1
ATOM 791 C C . MET A 1 106 ? 11.480 -6.423 7.727 1.00 71.75 106 MET A C 1
ATOM 793 O O . MET A 1 106 ? 10.963 -5.363 7.377 1.00 71.75 106 MET A O 1
ATOM 797 N N . GLY A 1 107 ? 11.557 -6.769 9.014 1.00 65.06 107 GLY A N 1
ATOM 798 C CA . GLY A 1 107 ? 11.117 -5.886 10.096 1.00 65.06 107 GLY A CA 1
ATOM 799 C C . GLY A 1 107 ? 11.966 -4.612 10.206 1.00 65.06 107 GLY A C 1
ATOM 800 O O . GLY A 1 107 ? 13.110 -4.554 9.752 1.00 65.06 107 GLY A O 1
ATOM 801 N N . ARG A 1 108 ? 11.440 -3.592 10.899 1.00 66.88 108 ARG A N 1
ATOM 802 C CA . ARG A 1 108 ? 12.090 -2.274 11.096 1.00 66.88 108 ARG A CA 1
ATOM 803 C C . ARG A 1 108 ? 13.544 -2.345 11.593 1.00 66.88 108 ARG A C 1
ATOM 805 O O . ARG A 1 108 ? 14.326 -1.436 11.328 1.00 66.88 108 ARG A O 1
ATOM 812 N N . TYR A 1 109 ? 13.901 -3.414 12.303 1.00 70.75 109 TYR A N 1
ATOM 813 C CA . TYR A 1 109 ? 15.220 -3.626 12.903 1.00 70.75 109 TYR A CA 1
ATOM 814 C C . TYR A 1 109 ? 16.096 -4.642 12.165 1.00 70.75 109 TYR A C 1
ATOM 816 O O . TYR A 1 109 ? 17.174 -4.962 12.659 1.00 70.75 109 TYR A O 1
ATOM 824 N N . ALA A 1 110 ? 15.688 -5.126 10.988 1.00 67.81 110 ALA A N 1
ATOM 825 C CA . ALA A 1 110 ? 16.407 -6.182 10.269 1.00 67.81 110 ALA A CA 1
ATOM 826 C C . ALA A 1 110 ? 17.880 -5.835 9.962 1.00 67.81 110 ALA A C 1
ATOM 828 O O . ALA A 1 110 ? 18.710 -6.727 9.840 1.00 67.81 110 ALA A O 1
ATOM 829 N N . TYR A 1 111 ? 18.223 -4.541 9.910 1.00 63.22 111 TYR A N 1
ATOM 830 C CA . TYR A 1 111 ? 19.592 -4.047 9.706 1.00 63.22 111 TYR A CA 1
ATOM 831 C C . TYR A 1 111 ? 20.148 -3.248 10.893 1.00 63.22 111 TYR A C 1
ATOM 833 O O . TYR A 1 111 ? 21.177 -2.588 10.761 1.00 63.22 111 TYR A O 1
ATOM 841 N N . GLY A 1 112 ? 19.492 -3.282 12.059 1.00 58.59 112 GLY A N 1
ATOM 842 C CA . GLY A 1 112 ? 19.925 -2.525 13.241 1.00 58.59 112 GLY A CA 1
ATOM 843 C C . GLY A 1 112 ? 21.334 -2.895 13.725 1.00 58.59 112 GLY A C 1
ATOM 844 O O . GLY A 1 112 ? 21.993 -2.073 14.348 1.00 58.59 112 GLY A O 1
ATOM 845 N N . TRP A 1 113 ? 21.807 -4.097 13.385 1.00 54.72 113 TRP A N 1
ATOM 846 C CA . TRP A 1 113 ? 23.126 -4.621 13.755 1.00 54.72 113 TRP A CA 1
ATOM 847 C C . TRP A 1 113 ? 24.242 -4.338 12.734 1.00 54.72 113 TRP A C 1
ATOM 849 O O . TRP A 1 113 ? 25.405 -4.530 13.054 1.00 54.72 113 TRP A O 1
ATOM 859 N N . LEU A 1 114 ? 23.926 -3.848 11.528 1.00 55.41 114 LEU A N 1
ATOM 860 C CA . LEU A 1 114 ? 24.917 -3.520 10.482 1.00 55.41 114 LEU A CA 1
ATOM 861 C C . LEU A 1 114 ? 25.462 -2.081 10.589 1.00 55.41 114 LEU A C 1
ATOM 863 O O . LEU A 1 114 ? 26.089 -1.580 9.659 1.00 55.41 114 LEU A O 1
ATOM 867 N N . ARG A 1 115 ? 25.188 -1.396 11.705 1.00 49.22 115 ARG A N 1
ATOM 868 C CA . ARG A 1 115 ? 25.650 -0.028 11.997 1.00 49.22 115 ARG A CA 1
ATOM 869 C C . ARG A 1 115 ? 26.544 0.070 13.245 1.00 49.22 115 ARG A C 1
ATOM 871 O O . ARG A 1 115 ? 26.657 1.162 13.798 1.00 49.22 115 ARG A O 1
ATOM 878 N N . VAL A 1 116 ? 27.146 -1.038 13.686 1.00 43.75 116 VAL A N 1
ATOM 879 C CA . VAL A 1 116 ? 28.177 -1.064 14.744 1.00 43.75 116 VAL A CA 1
ATOM 880 C C . VAL A 1 116 ? 29.517 -1.436 14.134 1.00 43.75 116 VAL A C 1
ATOM 882 O O . VAL A 1 116 ? 29.524 -2.376 13.309 1.00 43.75 116 VAL A O 1
#

Mean predicted aligned error: 13.68 Å

Secondary structure (DSSP, 8-state):
-------------HHHHHHHHHHHHHTT-HHHHHHHH---S-SS-SEEEEEEEETTEEEEEEEES----TT---EEEEEE-SSSEEEEEEEETTTTEEEE-TTTTS-TTTTTTTT-

Organism: NCBI:txid2060066